Protein AF-A0A9Q3P6S5-F1 (afdb_monomer_lite)

pLDDT: mean 89.65, std 12.13, range [40.06, 97.75]

Organism: NCBI:txid1389203

InterPro domains:
  IPR036188 FAD/NAD(P)-binding domain superfamily [G3DSA:3.50.50.60] (1-82)

Sequence (82 aa):
MLDNHGWAVEIFEARSDPRLEQSMTPARSINLALSARGIEAIRAIDPHMVERILEKVTPMKGRMIHSIDGKLSSQPYGLYQE

Radius of gyration: 18.8 Å; chains: 1; bounding box: 38×42×45 Å

Foldseek 3Di:
DCVVVVDDDDDDDPADDPVDPVRDDDDPDPDDDDDPVNLVVVCVVPVVVSVVVVVPDDDDQFDWDQDPVRDTDTDGPDDPDD

Secondary structure (DSSP, 8-state):
-TGGGT-------SS--TTSGGG-PPPS-S-----HHHHHHHHTT-HHHHHHHHTTPPP--EEEEE-TTS-EEEEESS-S--

Structure (mmCIF, N/CA/C/O backbone):
data_AF-A0A9Q3P6S5-F1
#
_entry.id   AF-A0A9Q3P6S5-F1
#
loop_
_atom_site.group_PDB
_atom_site.id
_atom_site.type_symbol
_atom_site.label_atom_id
_atom_site.label_alt_id
_atom_site.label_comp_id
_atom_site.label_asym_id
_atom_site.label_entity_id
_atom_site.label_seq_id
_atom_site.pdbx_PDB_ins_code
_atom_site.Cartn_x
_atom_site.Cartn_y
_atom_site.Cartn_z
_atom_site.occupancy
_atom_site.B_iso_or_equiv
_atom_site.auth_seq_id
_atom_site.auth_comp_id
_atom_site.auth_asym_id
_atom_site.auth_atom_id
_atom_site.pdbx_PDB_model_num
ATOM 1 N N . MET A 1 1 ? -11.127 2.629 9.513 1.00 90.19 1 MET A N 1
ATOM 2 C CA . MET A 1 1 ? -12.043 3.704 9.056 1.00 90.19 1 MET A CA 1
ATOM 3 C C . MET A 1 1 ? -13.368 3.646 9.797 1.00 90.19 1 MET A C 1
ATOM 5 O O . MET A 1 1 ? -13.585 4.548 10.583 1.00 90.19 1 MET A O 1
ATOM 9 N N . LEU A 1 2 ? -14.227 2.638 9.587 1.00 94.75 2 LEU A N 1
ATOM 10 C CA . LEU A 1 2 ? -15.530 2.555 10.274 1.00 94.75 2 LEU A CA 1
ATOM 11 C C . LEU A 1 2 ? -15.395 2.553 11.805 1.00 94.75 2 LEU A C 1
ATOM 13 O O . LEU A 1 2 ? -16.022 3.367 12.468 1.00 94.75 2 LEU A O 1
ATOM 17 N N . ASP A 1 3 ? -14.503 1.724 12.343 1.00 93.31 3 ASP A N 1
ATOM 18 C CA . ASP A 1 3 ? -14.202 1.685 13.781 1.00 93.31 3 ASP A CA 1
ATOM 19 C C . ASP A 1 3 ? -13.746 3.056 14.327 1.00 93.31 3 ASP A C 1
ATOM 21 O O . ASP A 1 3 ? -14.315 3.563 15.287 1.00 93.31 3 ASP A O 1
ATOM 25 N N . ASN A 1 4 ? -12.842 3.755 13.621 1.00 90.56 4 ASN A N 1
ATOM 26 C CA . ASN A 1 4 ? -12.412 5.121 13.972 1.00 90.56 4 ASN A CA 1
ATOM 27 C C . ASN A 1 4 ? -13.569 6.145 14.026 1.00 90.56 4 ASN A C 1
ATOM 29 O O . ASN A 1 4 ? -13.393 7.222 14.587 1.00 90.56 4 ASN A O 1
ATOM 33 N N . HIS A 1 5 ? -14.722 5.847 13.417 1.00 94.06 5 HIS A N 1
ATOM 34 C CA . HIS A 1 5 ? -15.925 6.687 13.459 1.00 94.06 5 HIS A CA 1
ATOM 35 C C . HIS A 1 5 ? -16.935 6.229 14.533 1.00 94.06 5 HIS A C 1
ATOM 37 O O . HIS A 1 5 ? -18.068 6.703 14.536 1.00 94.06 5 HIS A O 1
ATOM 43 N N . GLY A 1 6 ? -16.552 5.319 15.436 1.00 96.56 6 GLY A N 1
ATOM 44 C CA . GLY A 1 6 ? -17.369 4.872 16.570 1.00 96.56 6 GLY A CA 1
ATOM 45 C C . GLY A 1 6 ? -18.377 3.765 16.251 1.00 96.56 6 GLY A C 1
ATOM 46 O O . GLY A 1 6 ? -19.279 3.515 17.049 1.00 96.56 6 GLY A O 1
ATOM 47 N N . TRP A 1 7 ? -18.255 3.107 15.097 1.00 97.75 7 TRP A N 1
ATOM 48 C CA . TRP A 1 7 ? -19.120 1.983 14.736 1.00 97.75 7 TRP A CA 1
ATOM 49 C C . TRP A 1 7 ? -18.637 0.693 15.401 1.00 97.75 7 TRP A C 1
ATOM 51 O O . TRP A 1 7 ? -17.440 0.430 15.436 1.00 97.75 7 TRP A O 1
ATOM 61 N N . ALA A 1 8 ? -19.566 -0.154 15.851 1.00 97.69 8 ALA A N 1
ATOM 62 C CA . ALA A 1 8 ? -19.245 -1.528 16.226 1.00 97.69 8 ALA A CA 1
ATOM 63 C C . ALA A 1 8 ? -18.990 -2.350 14.951 1.00 97.69 8 ALA A C 1
ATOM 65 O O . ALA A 1 8 ? -19.896 -2.518 14.133 1.00 97.69 8 ALA A O 1
ATOM 66 N N . VAL A 1 9 ? -17.754 -2.819 14.757 1.00 96.81 9 VAL A N 1
ATOM 67 C CA . VAL A 1 9 ? -17.327 -3.518 13.536 1.00 96.81 9 VAL A CA 1
ATOM 68 C C . VAL A 1 9 ? -16.926 -4.955 13.851 1.00 96.81 9 VAL A C 1
ATOM 70 O O . VAL A 1 9 ? -16.032 -5.194 14.657 1.00 96.81 9 VAL A O 1
ATOM 73 N N . GLU A 1 10 ? -17.524 -5.905 13.137 1.00 97.56 10 GLU A N 1
ATOM 74 C CA . GLU A 1 10 ? -17.111 -7.310 13.123 1.00 97.56 10 GLU A CA 1
ATOM 75 C C . GLU A 1 10 ? -16.635 -7.693 11.714 1.00 97.56 10 GLU A C 1
ATOM 77 O O . GLU A 1 10 ? -17.288 -7.373 10.718 1.00 97.56 10 GLU A O 1
ATOM 82 N N . ILE A 1 11 ? -15.479 -8.359 11.615 1.00 95.88 11 ILE A N 1
ATOM 83 C CA . ILE A 1 11 ? -14.884 -8.802 10.344 1.00 95.88 11 ILE A CA 1
ATOM 84 C C . ILE A 1 11 ? -14.821 -10.328 10.339 1.00 95.88 11 ILE A C 1
ATOM 86 O O . ILE A 1 11 ? -14.174 -10.927 11.194 1.00 95.88 11 ILE A O 1
ATOM 90 N N . PHE A 1 12 ? -15.436 -10.945 9.331 1.00 96.31 12 PHE A N 1
ATOM 91 C CA . PHE A 1 12 ? -15.395 -12.387 9.103 1.00 96.31 12 PHE A CA 1
ATOM 92 C C . PHE A 1 12 ? -14.560 -12.677 7.852 1.00 96.31 12 PHE A C 1
ATOM 94 O O . PHE A 1 12 ? -14.858 -12.177 6.768 1.00 96.31 12 PHE A O 1
ATOM 101 N N . GLU A 1 13 ? -13.513 -13.485 7.996 1.00 93.25 13 GLU A N 1
ATOM 102 C CA . GLU A 1 13 ? -12.649 -13.941 6.903 1.00 93.25 13 GLU A CA 1
ATOM 103 C C . GLU A 1 13 ? -12.676 -15.472 6.867 1.00 93.25 13 GLU A C 1
ATOM 105 O O . GLU A 1 13 ? -12.617 -16.127 7.905 1.00 93.25 13 GLU A O 1
ATOM 110 N N . ALA A 1 14 ? -12.799 -16.043 5.667 1.00 91.94 14 ALA A N 1
ATOM 111 C CA . ALA A 1 14 ? -12.906 -17.491 5.491 1.00 91.94 14 ALA A CA 1
ATOM 112 C C . ALA A 1 14 ? -11.568 -18.203 5.737 1.00 91.94 14 ALA A C 1
ATOM 114 O O . ALA A 1 14 ? -11.536 -19.378 6.100 1.00 91.94 14 ALA A O 1
ATOM 115 N N . ARG A 1 15 ? -10.457 -17.503 5.497 1.00 88.50 15 ARG A N 1
ATOM 116 C CA . ARG A 1 15 ? -9.102 -18.017 5.698 1.00 88.50 15 ARG A CA 1
ATOM 117 C C . ARG A 1 15 ? -8.674 -17.896 7.157 1.00 88.50 15 ARG A C 1
ATOM 119 O O . ARG A 1 15 ? -9.063 -16.975 7.868 1.00 88.50 15 ARG A O 1
ATOM 126 N N . SER A 1 16 ? -7.799 -18.806 7.571 1.00 90.31 16 SER A N 1
ATOM 127 C CA . SER A 1 16 ? -7.098 -18.712 8.850 1.00 90.31 16 SER A CA 1
ATOM 128 C C . SER A 1 16 ? -6.239 -17.445 8.926 1.00 90.31 16 SER A C 1
ATOM 130 O O . SER A 1 16 ? -5.797 -16.920 7.904 1.00 90.31 16 SER A O 1
ATOM 132 N N . ASP A 1 17 ? -5.976 -16.976 10.147 1.00 90.38 17 ASP A N 1
ATOM 133 C CA . ASP A 1 17 ? -5.162 -15.784 10.388 1.00 90.38 17 ASP A CA 1
ATOM 134 C C . ASP A 1 17 ? -3.742 -15.951 9.812 1.00 90.38 17 ASP A C 1
ATOM 136 O O . ASP A 1 17 ? -2.981 -16.765 10.341 1.00 90.38 17 ASP A O 1
ATOM 140 N N . PRO A 1 18 ? -3.343 -15.182 8.779 1.00 86.81 18 PRO A N 1
ATOM 141 C CA . PRO A 1 18 ? -2.063 -15.3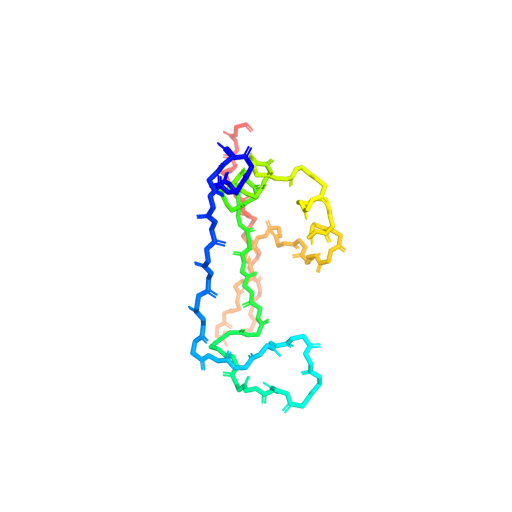52 8.087 1.00 86.81 18 PRO A CA 1
ATOM 142 C C . PRO A 1 18 ? -0.844 -14.930 8.921 1.00 86.81 18 PRO A C 1
ATOM 144 O O . PRO A 1 18 ? 0.288 -15.085 8.471 1.00 86.81 18 PRO A O 1
ATOM 147 N N . ARG A 1 19 ? -1.053 -14.351 10.110 1.00 88.88 19 ARG A N 1
ATOM 148 C CA . ARG A 1 19 ? 0.022 -13.951 11.033 1.00 88.88 19 ARG A CA 1
ATOM 149 C C . ARG A 1 19 ? 0.567 -15.125 11.845 1.00 88.88 19 ARG A C 1
ATOM 151 O O . ARG A 1 19 ? 1.629 -14.998 12.445 1.00 88.88 19 ARG A O 1
ATOM 158 N N . LEU A 1 20 ? -0.165 -16.235 11.900 1.00 90.44 20 LEU A N 1
ATOM 159 C CA . LEU A 1 20 ? 0.241 -17.448 12.603 1.00 90.44 20 LEU A CA 1
ATOM 160 C C . LEU A 1 20 ? 1.072 -18.326 11.661 1.00 90.44 20 LEU A C 1
ATOM 162 O O . LEU A 1 20 ? 0.681 -18.554 10.526 1.00 90.44 20 LEU A O 1
ATOM 166 N N . GLU A 1 21 ? 2.199 -18.873 12.116 1.00 75.00 21 GLU A N 1
ATOM 167 C CA . GLU A 1 21 ? 3.102 -19.620 11.219 1.00 75.00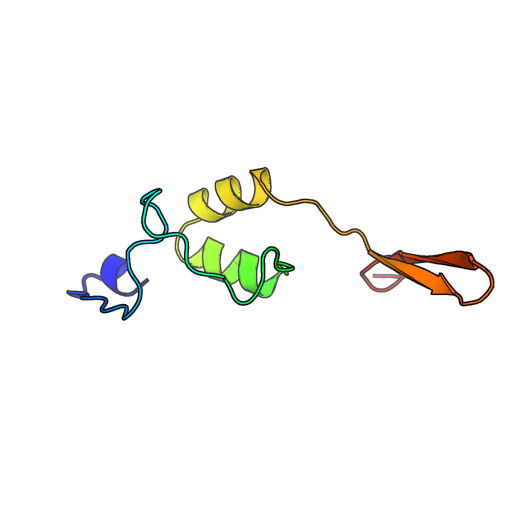 21 GLU A CA 1
ATOM 168 C C . GLU A 1 21 ? 2.454 -20.858 10.573 1.00 75.00 21 GLU A C 1
ATOM 170 O O . GLU A 1 21 ? 2.795 -21.247 9.458 1.00 75.00 21 GLU A O 1
ATOM 175 N N . GLN A 1 22 ? 1.481 -21.465 11.252 1.00 76.56 22 GLN A N 1
ATOM 176 C CA . GLN A 1 22 ? 0.832 -22.709 10.827 1.00 76.56 22 GLN A CA 1
ATOM 177 C C . GLN A 1 22 ? -0.233 -22.510 9.732 1.00 76.56 22 GLN A C 1
ATOM 179 O O . GLN A 1 22 ? -0.747 -23.492 9.201 1.00 76.56 22 GLN A O 1
ATOM 184 N N . SER A 1 23 ? -0.587 -21.268 9.386 1.00 74.12 23 SER A N 1
ATOM 185 C CA . SER A 1 23 ? -1.705 -20.937 8.485 1.00 74.12 23 SER A CA 1
ATOM 186 C C . SER A 1 23 ? -1.277 -20.573 7.057 1.00 74.12 23 SER A C 1
ATOM 188 O O . SER A 1 23 ? -2.061 -19.998 6.298 1.00 74.12 23 SER A O 1
ATOM 190 N N . MET A 1 24 ? -0.039 -20.900 6.669 1.00 66.75 24 MET A N 1
ATOM 191 C CA . MET A 1 24 ? 0.543 -20.554 5.368 1.00 66.75 24 MET A CA 1
ATOM 192 C C . MET A 1 24 ? -0.182 -21.233 4.193 1.00 66.75 24 MET A C 1
ATOM 194 O O . MET A 1 24 ? 0.211 -22.287 3.699 1.00 66.75 24 MET A O 1
ATOM 198 N N . THR A 1 25 ? -1.241 -20.590 3.706 1.00 70.12 25 THR A N 1
ATOM 199 C CA . THR A 1 25 ? -1.904 -20.919 2.436 1.00 70.12 25 THR A CA 1
ATOM 200 C C . THR A 1 25 ? -1.275 -20.152 1.267 1.00 70.12 25 THR A C 1
ATOM 202 O O . THR A 1 25 ? -0.891 -18.993 1.454 1.00 70.12 25 THR A O 1
ATOM 205 N N . PRO A 1 26 ? -1.219 -20.719 0.045 1.00 68.50 26 PRO A N 1
ATOM 206 C CA . PRO A 1 26 ? -0.699 -20.016 -1.127 1.00 68.50 26 PRO A CA 1
ATOM 207 C C . PRO A 1 26 ? -1.462 -18.707 -1.392 1.00 68.50 26 PRO A C 1
ATOM 209 O O . PRO A 1 26 ? -2.670 -18.714 -1.637 1.00 68.50 26 PRO A O 1
ATOM 212 N N . ALA A 1 27 ? -0.765 -17.569 -1.349 1.00 70.75 27 ALA A N 1
ATOM 213 C CA . ALA A 1 27 ? -1.336 -16.269 -1.698 1.00 70.75 27 ALA A CA 1
ATOM 214 C C . ALA A 1 27 ? -1.409 -16.088 -3.225 1.00 70.75 27 ALA A C 1
ATOM 216 O O . ALA A 1 27 ? -0.566 -16.597 -3.959 1.00 70.75 27 ALA A O 1
ATOM 217 N N . ARG A 1 28 ? -2.391 -15.310 -3.713 1.00 72.75 28 ARG A N 1
ATOM 218 C CA . ARG A 1 28 ? -2.539 -15.009 -5.155 1.00 72.75 28 ARG A CA 1
ATOM 219 C C . ARG A 1 28 ? -1.351 -14.231 -5.741 1.00 72.75 28 ARG A C 1
ATOM 221 O O . ARG A 1 28 ? -1.044 -14.416 -6.912 1.00 72.75 28 ARG A O 1
ATOM 228 N N . SER A 1 29 ? -0.690 -13.403 -4.932 1.00 70.06 29 SER A N 1
ATOM 229 C CA . SER A 1 29 ? 0.516 -12.654 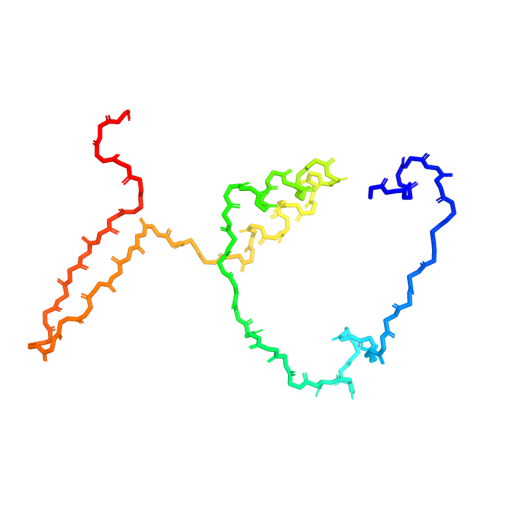-5.300 1.00 70.06 29 SER A CA 1
ATOM 230 C C . SER A 1 29 ? 1.447 -12.559 -4.097 1.00 70.06 29 SER A C 1
ATOM 232 O O . SER A 1 29 ? 0.980 -12.310 -2.988 1.00 70.06 29 SER A O 1
ATOM 234 N N . ILE A 1 30 ? 2.752 -12.720 -4.324 1.00 78.44 30 ILE A N 1
ATOM 235 C CA . ILE A 1 30 ? 3.777 -12.592 -3.274 1.00 78.44 30 ILE A CA 1
ATOM 236 C C . ILE A 1 30 ? 4.127 -11.112 -3.039 1.00 78.44 30 ILE A C 1
ATOM 238 O O . ILE A 1 30 ? 4.266 -10.694 -1.898 1.00 78.44 30 ILE A O 1
ATOM 242 N N . ASN A 1 31 ? 4.188 -10.310 -4.111 1.00 87.25 31 ASN A N 1
ATOM 243 C CA . ASN A 1 31 ? 4.454 -8.868 -4.071 1.00 87.25 31 ASN A CA 1
ATOM 244 C C . ASN A 1 31 ? 3.394 -8.094 -4.869 1.00 87.25 31 ASN A C 1
ATOM 246 O O . ASN A 1 31 ? 2.831 -8.614 -5.836 1.00 87.25 31 ASN A O 1
ATOM 250 N N . LEU A 1 32 ? 3.152 -6.835 -4.493 1.00 92.06 32 LEU A N 1
ATOM 251 C CA . LEU A 1 32 ? 2.227 -5.925 -5.173 1.00 92.06 32 LEU A CA 1
ATOM 252 C C . LEU A 1 32 ? 2.859 -4.535 -5.316 1.00 92.06 32 LEU A C 1
ATOM 254 O O . LEU A 1 32 ? 3.543 -4.062 -4.412 1.00 92.06 32 LEU A O 1
ATOM 258 N N . ALA A 1 33 ? 2.595 -3.865 -6.438 1.00 93.88 33 ALA A N 1
ATOM 259 C CA . ALA A 1 33 ? 2.985 -2.473 -6.630 1.00 93.88 33 ALA A CA 1
ATOM 260 C C . ALA A 1 33 ? 1.995 -1.532 -5.919 1.00 93.88 33 ALA A C 1
ATOM 262 O O . ALA A 1 33 ? 0.804 -1.517 -6.235 1.00 93.88 33 ALA A O 1
ATOM 263 N N . LEU A 1 34 ? 2.497 -0.721 -4.986 1.00 94.69 34 LEU A N 1
ATOM 264 C CA . LEU A 1 34 ? 1.732 0.325 -4.306 1.00 94.69 34 LEU A CA 1
ATOM 265 C C . LEU A 1 34 ? 1.948 1.671 -5.018 1.00 94.69 34 LEU A C 1
ATOM 267 O O . LEU A 1 34 ? 3.082 2.085 -5.236 1.00 94.69 34 LEU A O 1
ATOM 271 N N . SER A 1 35 ? 0.861 2.352 -5.388 1.00 94.88 35 SER A N 1
ATOM 272 C CA . SER A 1 35 ? 0.892 3.663 -6.062 1.00 94.88 35 SER A CA 1
ATOM 273 C C . SER A 1 35 ? 0.299 4.765 -5.182 1.00 94.88 35 SER A C 1
ATOM 275 O O . SER A 1 35 ? -0.263 4.473 -4.126 1.00 94.88 35 SER A O 1
ATOM 277 N N . ALA A 1 36 ? 0.355 6.018 -5.649 1.00 94.69 36 ALA A N 1
ATOM 278 C CA . ALA A 1 36 ? -0.141 7.196 -4.932 1.00 94.69 36 ALA A CA 1
ATOM 279 C C . ALA A 1 36 ? -1.544 7.003 -4.330 1.00 94.69 36 ALA A C 1
ATOM 281 O O . ALA A 1 36 ? -1.748 7.276 -3.155 1.00 94.69 36 ALA A O 1
ATOM 282 N N . ARG A 1 37 ? -2.497 6.4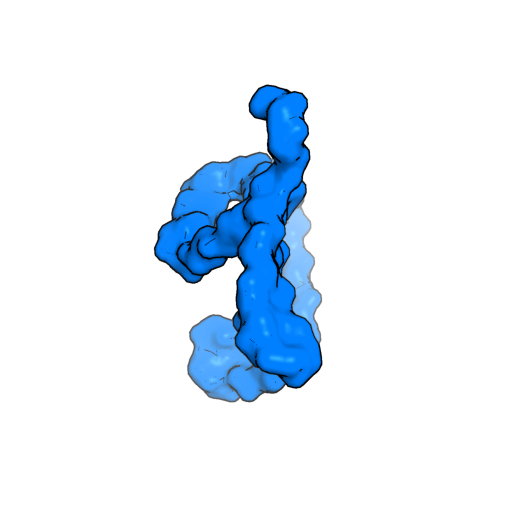35 -5.085 1.00 96.81 37 ARG A N 1
ATOM 283 C CA . ARG A 1 37 ? -3.864 6.206 -4.577 1.00 96.81 37 ARG A CA 1
ATOM 284 C C . ARG A 1 37 ? -3.909 5.277 -3.362 1.00 96.81 37 ARG A C 1
ATOM 286 O O . ARG A 1 37 ? -4.676 5.523 -2.443 1.00 96.81 37 ARG A O 1
ATOM 293 N N . GLY A 1 38 ? -3.102 4.216 -3.358 1.00 96.25 38 GLY A N 1
ATOM 294 C CA . GLY A 1 38 ? -3.045 3.284 -2.230 1.00 96.25 38 GLY A CA 1
ATOM 295 C C . GLY A 1 38 ? -2.352 3.895 -1.013 1.00 96.25 38 GLY A C 1
AT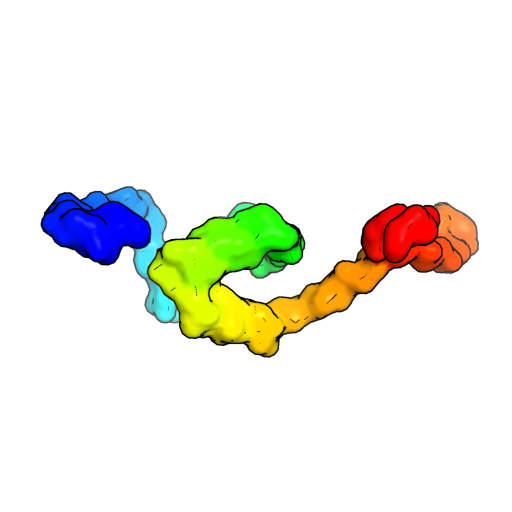OM 296 O O . GLY A 1 38 ? -2.815 3.710 0.107 1.00 96.25 38 GLY A O 1
ATOM 297 N N . ILE A 1 39 ? -1.285 4.665 -1.247 1.00 96.31 39 ILE A N 1
ATOM 298 C CA . ILE A 1 39 ? -0.561 5.405 -0.203 1.00 96.31 39 ILE A CA 1
ATOM 299 C C . ILE A 1 39 ? -1.510 6.387 0.491 1.00 96.31 39 ILE A C 1
ATOM 301 O O . ILE A 1 39 ? -1.629 6.354 1.713 1.00 96.31 39 ILE A O 1
ATOM 305 N N . GLU A 1 40 ? -2.233 7.201 -0.278 1.00 97.38 40 GLU A N 1
ATOM 306 C CA . GLU A 1 40 ? -3.142 8.208 0.275 1.00 97.38 40 GLU A CA 1
ATOM 307 C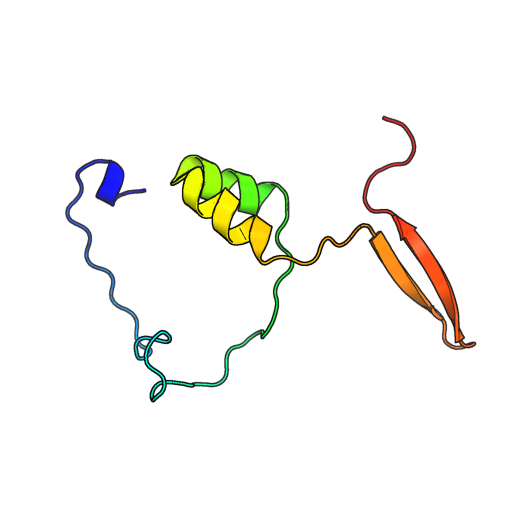 C . GLU A 1 40 ? -4.369 7.591 0.955 1.00 97.38 40 GLU A C 1
ATOM 309 O O . GLU A 1 40 ? -4.784 8.063 2.011 1.00 97.38 40 GLU A O 1
ATOM 314 N N . ALA A 1 41 ? -4.906 6.485 0.429 1.00 96.94 41 ALA A N 1
ATOM 315 C CA . ALA A 1 41 ? -5.998 5.766 1.087 1.00 96.94 41 ALA A CA 1
ATOM 316 C C . ALA A 1 41 ? -5.597 5.241 2.476 1.00 96.94 41 ALA A C 1
ATOM 318 O O . ALA A 1 41 ? -6.376 5.337 3.421 1.00 96.94 41 ALA A O 1
ATOM 319 N N . ILE A 1 42 ? -4.379 4.707 2.614 1.00 95.88 42 ILE A N 1
ATOM 320 C CA . ILE A 1 42 ? -3.860 4.238 3.904 1.00 95.88 42 ILE A CA 1
ATOM 321 C C . ILE A 1 42 ? -3.580 5.426 4.827 1.00 95.88 42 ILE A C 1
ATOM 323 O O . ILE A 1 42 ? -4.003 5.404 5.982 1.00 95.88 42 ILE A O 1
ATOM 327 N N . ARG A 1 43 ? -2.931 6.476 4.310 1.00 96.19 43 ARG A N 1
ATOM 328 C CA . ARG A 1 43 ? -2.602 7.699 5.057 1.00 96.19 43 ARG A CA 1
ATOM 329 C C . ARG A 1 43 ? -3.839 8.358 5.664 1.00 96.19 43 ARG A C 1
ATOM 331 O O . ARG A 1 43 ? -3.780 8.816 6.798 1.00 96.19 43 ARG A O 1
ATOM 338 N N . ALA A 1 44 ? -4.953 8.376 4.933 1.00 95.06 44 ALA A N 1
ATOM 339 C CA . ALA A 1 44 ? -6.219 8.924 5.412 1.00 95.06 44 ALA A CA 1
ATOM 340 C C . ALA A 1 44 ? -6.825 8.136 6.592 1.00 95.06 44 ALA A C 1
ATOM 342 O O . ALA A 1 44 ? -7.642 8.679 7.331 1.00 95.06 44 ALA A O 1
ATOM 343 N N . ILE A 1 45 ? -6.452 6.863 6.766 1.00 95.06 45 ILE A N 1
ATOM 344 C CA . ILE A 1 45 ? -6.923 6.010 7.866 1.00 95.06 45 ILE A CA 1
ATOM 345 C C . ILE A 1 45 ? -5.949 6.060 9.045 1.00 95.06 45 ILE A C 1
ATOM 347 O O . ILE A 1 45 ? -6.387 6.179 10.188 1.00 95.06 45 ILE A O 1
ATOM 351 N N . ASP A 1 46 ? -4.654 5.926 8.761 1.00 95.00 46 ASP A N 1
ATOM 352 C CA . ASP A 1 46 ? -3.574 5.913 9.745 1.00 95.00 46 ASP A CA 1
ATOM 353 C C . ASP A 1 46 ? -2.255 6.401 9.096 1.00 95.00 46 ASP A C 1
ATOM 355 O O . ASP A 1 46 ? -1.629 5.670 8.313 1.00 95.00 46 ASP A O 1
ATOM 359 N N . PRO A 1 47 ? -1.804 7.628 9.422 1.00 93.69 47 PRO A N 1
ATOM 360 C CA . PRO A 1 47 ? -0.541 8.177 8.933 1.00 93.69 47 PRO A CA 1
ATOM 361 C C . PRO A 1 47 ? 0.708 7.388 9.359 1.00 93.69 47 PRO A C 1
ATOM 363 O O . PRO A 1 47 ? 1.675 7.324 8.603 1.00 93.69 47 PRO A O 1
ATOM 366 N N . HIS A 1 48 ? 0.706 6.742 10.524 1.00 96.44 48 HIS A N 1
ATOM 367 C CA . HIS A 1 48 ? 1.859 5.965 10.993 1.00 96.44 48 HIS A CA 1
ATOM 368 C C . HIS A 1 48 ? 1.933 4.594 10.318 1.00 96.44 48 HIS A C 1
ATOM 370 O O . HIS A 1 48 ? 3.017 4.047 10.091 1.00 96.44 48 HIS A O 1
ATOM 376 N N . MET A 1 49 ? 0.785 4.032 9.934 1.00 95.25 49 MET A N 1
ATOM 377 C CA . MET A 1 49 ? 0.752 2.795 9.155 1.00 95.25 49 MET A CA 1
ATOM 378 C C . MET A 1 49 ? 1.412 2.971 7.785 1.00 95.25 49 MET A C 1
ATOM 380 O O . MET A 1 49 ? 2.142 2.078 7.349 1.00 95.25 49 MET A O 1
ATOM 384 N N . VAL A 1 50 ? 1.199 4.107 7.111 1.00 96.12 50 VAL A N 1
ATOM 385 C CA . VAL A 1 50 ? 1.836 4.344 5.808 1.00 96.12 50 VAL A CA 1
ATOM 386 C C . VAL A 1 50 ? 3.355 4.482 5.934 1.00 96.12 50 VAL A C 1
ATOM 388 O O . VAL A 1 50 ? 4.065 3.922 5.104 1.00 96.12 50 VAL A O 1
ATOM 391 N N . GLU A 1 51 ? 3.867 5.120 6.989 1.00 95.56 51 GLU A N 1
ATOM 392 C CA . GLU A 1 51 ? 5.312 5.210 7.267 1.00 95.56 51 GLU A CA 1
ATOM 393 C C . GLU A 1 51 ? 5.933 3.812 7.399 1.00 95.56 51 GLU A C 1
ATOM 395 O O . GLU A 1 51 ? 6.837 3.454 6.642 1.00 95.56 51 GLU A O 1
ATOM 400 N N . ARG A 1 52 ? 5.351 2.962 8.253 1.00 96.56 52 ARG A N 1
ATOM 401 C CA . ARG A 1 52 ? 5.800 1.574 8.460 1.00 96.56 52 ARG A CA 1
ATOM 402 C C . ARG A 1 52 ? 5.761 0.712 7.201 1.00 96.56 52 ARG A C 1
ATOM 404 O O . ARG A 1 52 ? 6.554 -0.219 7.060 1.00 96.56 52 ARG A O 1
ATOM 411 N N . ILE A 1 53 ? 4.786 0.942 6.322 1.00 95.12 53 ILE A N 1
ATOM 412 C CA . ILE A 1 53 ? 4.700 0.226 5.045 1.00 95.12 53 ILE A CA 1
ATOM 413 C C . ILE A 1 53 ? 5.822 0.701 4.125 1.00 95.12 53 ILE A C 1
ATOM 415 O O . ILE A 1 53 ? 6.523 -0.135 3.558 1.00 95.12 53 ILE A O 1
ATOM 419 N N . LEU A 1 54 ? 6.018 2.016 4.001 1.00 94.81 54 LEU A N 1
ATOM 420 C CA . LEU A 1 54 ? 7.023 2.602 3.113 1.00 94.81 54 LEU A CA 1
ATOM 421 C C . LEU A 1 54 ? 8.466 2.269 3.529 1.00 94.81 54 LEU A C 1
ATOM 423 O O . LEU A 1 54 ? 9.336 2.203 2.666 1.00 94.81 54 LEU A O 1
ATOM 427 N N . GLU A 1 55 ? 8.720 1.957 4.799 1.00 96.12 55 GLU A N 1
ATOM 428 C CA . GLU A 1 55 ? 10.007 1.405 5.255 1.00 96.12 55 GLU A CA 1
ATOM 429 C C . GLU A 1 55 ? 10.319 0.012 4.680 1.00 96.12 55 GLU A C 1
ATOM 431 O O . GLU A 1 55 ? 11.480 -0.388 4.609 1.00 96.12 55 GLU A O 1
ATOM 436 N N . LYS A 1 56 ? 9.294 -0.746 4.269 1.00 94.50 56 LYS A N 1
ATOM 437 C CA . LYS A 1 56 ? 9.422 -2.136 3.800 1.00 94.50 56 LYS A CA 1
ATOM 438 C C . LYS A 1 56 ? 9.262 -2.304 2.290 1.00 94.50 56 LYS A C 1
ATOM 440 O O . LYS A 1 56 ? 9.344 -3.430 1.799 1.00 94.50 56 LYS A O 1
ATOM 445 N N . VAL A 1 57 ? 9.011 -1.232 1.538 1.00 95.25 57 VAL A N 1
ATOM 446 C CA . VAL A 1 57 ? 8.854 -1.317 0.077 1.00 95.25 57 VAL A CA 1
ATOM 447 C C . VAL A 1 57 ? 10.184 -1.145 -0.650 1.00 95.25 57 VAL A C 1
ATOM 449 O O . VAL A 1 57 ? 11.103 -0.484 -0.179 1.00 95.25 57 VAL A O 1
ATOM 452 N N . THR A 1 58 ? 10.269 -1.694 -1.861 1.00 95.50 58 THR A N 1
ATOM 453 C CA . THR A 1 58 ? 11.352 -1.381 -2.804 1.00 95.50 58 THR A CA 1
ATOM 454 C C . THR A 1 58 ? 10.866 -0.334 -3.813 1.00 95.50 58 THR A C 1
ATOM 456 O O . THR A 1 58 ? 9.917 -0.617 -4.551 1.00 95.50 58 THR A O 1
ATOM 459 N N . PRO A 1 59 ? 11.481 0.863 -3.891 1.00 94.25 59 PRO A N 1
ATOM 460 C CA . PRO A 1 59 ? 11.060 1.895 -4.835 1.00 94.25 59 PRO A CA 1
ATOM 461 C C . PRO A 1 59 ? 11.266 1.473 -6.293 1.00 94.25 59 PRO A C 1
ATOM 463 O O . PRO A 1 59 ? 12.382 1.175 -6.722 1.00 94.25 59 PRO A O 1
ATOM 466 N N . MET A 1 60 ? 10.198 1.530 -7.087 1.00 94.50 60 MET A N 1
ATOM 467 C CA . MET A 1 60 ? 10.260 1.330 -8.533 1.00 94.50 60 MET A CA 1
ATOM 468 C C . MET A 1 60 ? 10.286 2.688 -9.238 1.00 94.50 60 MET A C 1
ATOM 470 O O . MET A 1 60 ? 9.271 3.374 -9.299 1.00 94.50 60 MET A O 1
ATOM 474 N N . LYS A 1 61 ? 11.442 3.081 -9.784 1.00 93.12 61 LYS A N 1
ATOM 475 C CA . LYS A 1 61 ? 11.622 4.384 -10.461 1.00 93.12 61 LYS A CA 1
ATOM 476 C C . LYS A 1 61 ? 11.137 4.403 -11.913 1.00 93.12 61 LYS A C 1
ATOM 478 O O . LYS A 1 61 ? 11.042 5.463 -12.518 1.00 93.12 61 LYS A O 1
ATOM 483 N N . GLY A 1 62 ? 10.864 3.237 -12.484 1.00 94.00 62 GLY A N 1
ATOM 484 C CA . GLY A 1 62 ? 10.505 3.084 -13.884 1.00 94.00 62 GLY A CA 1
ATOM 485 C C . GLY A 1 62 ? 10.287 1.630 -14.260 1.00 94.00 62 GLY A C 1
ATOM 486 O O . GLY A 1 62 ? 10.321 0.734 -13.412 1.00 94.00 62 GLY A O 1
ATOM 487 N N . ARG A 1 63 ? 10.082 1.404 -15.552 1.00 95.81 63 ARG A N 1
ATOM 488 C CA . ARG A 1 63 ? 10.071 0.083 -16.175 1.00 95.81 63 ARG A CA 1
ATOM 489 C C . ARG A 1 63 ? 11.451 -0.194 -16.752 1.00 95.81 63 ARG A C 1
ATOM 491 O O . ARG A 1 63 ? 12.024 0.664 -17.417 1.00 95.81 63 ARG A O 1
ATOM 498 N N . MET A 1 64 ? 11.950 -1.404 -16.536 1.00 96.62 64 MET A N 1
ATOM 499 C CA . MET A 1 64 ? 13.065 -1.940 -17.307 1.00 96.62 64 MET A CA 1
ATOM 500 C C . MET A 1 64 ? 12.488 -2.883 -18.357 1.00 96.62 64 MET A C 1
ATOM 502 O O . MET A 1 64 ? 11.861 -3.883 -18.011 1.00 96.62 64 MET A O 1
ATOM 506 N N . ILE A 1 65 ? 12.653 -2.541 -19.630 1.00 97.12 65 ILE A N 1
ATOM 507 C CA . ILE A 1 65 ? 12.206 -3.364 -20.750 1.00 97.12 65 ILE A CA 1
ATOM 508 C C . ILE A 1 65 ? 13.390 -4.193 -21.235 1.00 97.12 65 ILE A C 1
ATOM 510 O O . ILE A 1 65 ? 14.435 -3.646 -21.582 1.00 97.12 65 ILE A O 1
ATOM 514 N N . HIS A 1 66 ? 13.202 -5.508 -21.267 1.00 97.69 66 HIS A N 1
ATOM 515 C CA . HIS A 1 66 ? 14.151 -6.465 -21.822 1.00 97.69 66 HIS A CA 1
ATOM 516 C C . HIS A 1 66 ? 13.675 -6.838 -23.228 1.00 97.69 66 HIS A C 1
ATOM 518 O O . HIS A 1 66 ? 12.583 -7.390 -23.378 1.00 97.69 66 HIS A O 1
ATOM 524 N N . SER A 1 67 ? 14.446 -6.504 -24.261 1.00 96.88 67 SER A N 1
ATOM 525 C CA . SER A 1 67 ? 14.134 -6.906 -25.635 1.00 96.88 67 SER A CA 1
ATOM 526 C C . SER A 1 67 ? 14.593 -8.338 -25.919 1.00 96.88 67 SER A C 1
ATOM 528 O O . SER A 1 67 ? 15.402 -8.915 -25.194 1.00 96.88 67 SER A O 1
ATOM 530 N N . ILE A 1 68 ? 14.085 -8.915 -27.012 1.00 97.06 68 ILE A N 1
ATOM 531 C CA . ILE A 1 68 ? 14.404 -10.292 -27.426 1.00 97.06 68 ILE A CA 1
ATOM 532 C C . ILE A 1 68 ? 15.900 -10.447 -27.754 1.00 97.06 68 ILE A C 1
ATOM 534 O O . ILE A 1 68 ? 16.480 -11.493 -27.483 1.00 97.06 68 ILE A O 1
ATOM 538 N N . ASP A 1 69 ? 16.546 -9.401 -28.280 1.00 96.56 69 ASP A N 1
ATOM 539 C CA . ASP A 1 69 ? 17.991 -9.364 -28.550 1.00 96.56 69 ASP A CA 1
ATOM 540 C C . ASP A 1 69 ? 18.844 -9.063 -27.299 1.00 96.56 69 ASP A C 1
ATOM 542 O O . ASP A 1 69 ? 20.050 -8.850 -27.408 1.00 96.56 69 ASP A O 1
ATOM 546 N N . GLY A 1 70 ? 18.236 -9.045 -26.107 1.00 95.94 70 GLY A N 1
ATOM 547 C CA . GLY A 1 70 ? 18.921 -8.876 -24.825 1.00 95.94 70 GLY A CA 1
ATOM 548 C C . GLY A 1 70 ? 19.264 -7.430 -24.461 1.00 95.94 70 GLY A C 1
ATOM 549 O O . GLY A 1 70 ? 19.886 -7.196 -23.423 1.00 95.94 70 GLY A O 1
ATOM 550 N N . LYS A 1 71 ? 18.862 -6.444 -25.271 1.00 97.25 71 LYS A N 1
ATOM 551 C CA . LYS A 1 71 ? 19.047 -5.029 -24.930 1.00 97.25 71 LYS A CA 1
ATOM 552 C C . LYS A 1 71 ? 18.108 -4.621 -23.796 1.00 97.25 71 LYS A C 1
ATOM 554 O O . LYS A 1 71 ? 16.973 -5.082 -23.680 1.00 97.25 71 LYS A O 1
ATOM 559 N N . LEU A 1 72 ? 18.603 -3.710 -22.964 1.00 97.44 72 LEU A N 1
ATOM 560 C CA . LEU A 1 72 ? 17.874 -3.146 -21.836 1.00 97.44 72 LEU A CA 1
ATOM 561 C C . LEU A 1 72 ? 17.480 -1.704 -22.146 1.00 97.44 72 LEU A C 1
ATOM 563 O O . LEU A 1 72 ? 18.320 -0.899 -22.545 1.00 97.44 72 LEU A O 1
ATOM 567 N N . SER A 1 73 ? 16.209 -1.372 -21.938 1.00 96.19 73 SER A N 1
ATOM 568 C CA . SER A 1 73 ? 15.690 -0.011 -22.079 1.00 96.19 73 SER A CA 1
ATOM 569 C C . SER A 1 73 ? 15.004 0.422 -20.788 1.00 96.19 73 SER A C 1
ATOM 571 O O . SER A 1 73 ? 14.018 -0.178 -20.360 1.00 96.19 73 SER A O 1
ATOM 573 N N . SER A 1 74 ? 15.535 1.474 -20.165 1.00 94.75 74 SER A N 1
ATOM 574 C CA . SER A 1 74 ? 14.949 2.077 -18.969 1.00 94.75 74 SER A CA 1
ATOM 575 C C . SER A 1 74 ? 13.929 3.144 -19.360 1.00 94.75 74 SER A C 1
ATOM 577 O O . SER A 1 74 ? 14.249 4.062 -20.114 1.00 94.75 74 SER A O 1
ATOM 579 N N . GLN A 1 75 ? 12.715 3.036 -18.826 1.00 94.25 75 GLN A N 1
ATOM 580 C CA . GLN A 1 75 ? 11.639 4.011 -18.989 1.00 94.25 75 GLN A CA 1
ATOM 581 C C . GLN A 1 75 ? 11.227 4.516 -17.600 1.00 94.25 75 GLN A C 1
ATOM 583 O O . GLN A 1 75 ? 10.515 3.794 -16.893 1.00 94.25 75 GLN A O 1
ATOM 588 N N . PRO A 1 76 ? 11.683 5.701 -17.155 1.00 94.00 76 PRO A N 1
ATOM 589 C CA . PRO A 1 76 ? 11.286 6.241 -15.857 1.00 94.00 76 PRO A CA 1
ATOM 590 C C . PRO A 1 76 ? 9.762 6.419 -15.774 1.00 94.00 76 PRO A C 1
ATOM 592 O O . PRO A 1 76 ? 9.104 6.695 -16.775 1.00 94.00 76 PRO A O 1
ATOM 595 N N . TYR A 1 77 ? 9.193 6.233 -14.580 1.00 92.12 77 TYR A N 1
ATOM 596 C CA . TYR A 1 77 ? 7.797 6.583 -14.322 1.00 92.12 77 TYR A CA 1
ATOM 597 C C . TYR A 1 77 ? 7.654 8.104 -14.202 1.00 92.12 77 TYR A C 1
ATOM 599 O O . TYR A 1 77 ? 8.524 8.763 -13.639 1.00 92.12 77 TYR A O 1
ATOM 607 N N . GLY A 1 78 ? 6.531 8.635 -14.688 1.00 86.25 78 GLY A N 1
ATOM 608 C CA . GLY A 1 78 ? 6.280 10.074 -14.793 1.00 86.25 78 GLY A CA 1
ATOM 609 C C . GLY A 1 78 ? 6.329 10.554 -16.244 1.00 86.25 78 GLY A C 1
ATOM 610 O O . GLY A 1 78 ? 6.749 9.821 -17.140 1.00 86.25 78 GLY A O 1
ATOM 611 N N . LEU A 1 79 ? 5.852 11.772 -16.483 1.00 70.12 79 LEU A N 1
ATOM 612 C CA . LEU A 1 79 ? 6.034 12.457 -17.759 1.00 70.12 79 LEU A CA 1
ATOM 613 C C . LEU A 1 79 ? 7.359 13.228 -17.699 1.00 70.12 79 LEU A C 1
ATOM 615 O O . LEU A 1 79 ? 7.680 13.839 -16.684 1.00 70.12 79 LEU A O 1
ATOM 619 N N . TYR A 1 80 ? 8.140 13.199 -18.779 1.00 50.47 80 TYR A N 1
ATOM 620 C CA . TYR A 1 80 ? 9.179 14.208 -18.972 1.00 50.47 80 TYR A CA 1
ATOM 621 C C . TYR A 1 80 ? 8.465 15.562 -19.143 1.00 50.47 80 TYR A C 1
ATOM 623 O O . TYR A 1 80 ? 7.695 15.693 -20.089 1.00 50.47 80 TYR A O 1
ATOM 631 N N . GLN A 1 81 ? 8.775 16.535 -18.274 1.00 40.25 81 GLN A N 1
ATOM 632 C CA . GLN A 1 81 ? 8.326 17.945 -18.294 1.00 40.25 81 GLN A CA 1
ATOM 633 C C . GLN A 1 81 ? 6.960 18.273 -17.651 1.00 40.25 81 GLN A C 1
ATOM 635 O O . GLN A 1 81 ? 6.068 18.782 -18.325 1.00 40.25 81 GLN A O 1
ATOM 640 N N . GLU A 1 82 ? 6.853 18.105 -16.330 1.00 40.06 82 GLU A N 1
ATOM 641 C CA . GLU A 1 82 ? 6.159 19.073 -15.455 1.00 40.06 82 GLU A CA 1
ATOM 642 C C . GLU A 1 82 ? 7.101 19.501 -14.324 1.00 40.06 82 GLU A C 1
ATOM 644 O O . GLU A 1 82 ? 7.832 18.618 -13.811 1.00 40.06 82 GLU A O 1
#